Protein AF-A0A402BLG0-F1 (afdb_monomer)

Mean predicted aligned error: 9.25 Å

Solvent-accessible surface area (backbone atoms only — not comparable to full-atom values): 5885 Å² total; per-residue (Å²): 127,87,80,76,60,88,56,72,59,44,35,42,50,64,56,46,12,64,76,68,76,45,57,47,69,56,46,53,48,34,42,75,68,68,75,32,64,66,44,76,56,51,73,68,53,49,52,50,34,44,76,70,62,78,39,96,69,80,53,99,86,56,54,48,35,29,41,51,70,43,51,55,56,58,68,70,47,77,82,75,74,76,79,75,76,74,80,77,86,79,80,90,133

Foldseek 3Di:
DPPPPPCPQKAWLVRLCVLQVHDSVVSVVCVVVVLFDKDFDDPVRVVVCVVVVSDVDAPPVGIIIGGVVSSVVVNPPPPPDDPPPPPPPDDDD

Structure (mmCIF, N/CA/C/O backbone):
data_AF-A0A402BLG0-F1
#
_entry.id   AF-A0A402BLG0-F1
#
loop_
_atom_site.group_PDB
_atom_site.id
_atom_site.type_symbol
_atom_site.label_atom_id
_atom_site.label_alt_id
_atom_site.label_comp_id
_atom_site.label_asym_id
_atom_site.label_entity_id
_atom_site.label_seq_id
_atom_site.pdbx_PDB_ins_code
_atom_site.Cartn_x
_atom_site.Cartn_y
_atom_site.Cartn_z
_atom_site.occupancy
_atom_site.B_iso_or_equiv
_atom_site.auth_seq_id
_atom_site.auth_comp_id
_atom_site.auth_asym_id
_atom_site.auth_atom_id
_atom_site.pdbx_PDB_model_num
ATOM 1 N N . MET A 1 1 ? 10.008 12.615 -22.655 1.00 44.88 1 MET A N 1
ATOM 2 C CA . MET A 1 1 ? 8.749 11.880 -22.418 1.00 44.88 1 MET A CA 1
ATOM 3 C C . MET A 1 1 ? 8.314 12.216 -21.008 1.00 44.88 1 MET A C 1
ATOM 5 O O . MET A 1 1 ? 9.113 11.939 -20.121 1.00 44.88 1 MET A O 1
ATOM 9 N N . PRO A 1 2 ? 7.169 12.881 -20.767 1.00 46.84 2 PRO A N 1
ATOM 10 C CA . PRO A 1 2 ? 6.677 13.008 -19.404 1.00 46.84 2 PRO A CA 1
ATOM 11 C C . PRO A 1 2 ? 6.442 11.586 -18.898 1.00 46.84 2 PRO A C 1
ATOM 13 O O . PRO A 1 2 ? 5.624 10.847 -19.442 1.00 46.84 2 PRO A O 1
ATOM 16 N N . SER A 1 3 ? 7.267 11.175 -17.944 1.00 53.88 3 SER A N 1
ATOM 17 C CA . SER A 1 3 ? 7.190 9.911 -17.231 1.00 53.88 3 SER A CA 1
ATOM 18 C C . SER A 1 3 ? 5.855 9.886 -16.501 1.00 53.88 3 SER A C 1
ATOM 20 O O . SER A 1 3 ? 5.712 10.418 -15.404 1.00 53.88 3 SER A O 1
ATOM 22 N N . HIS A 1 4 ? 4.839 9.344 -17.167 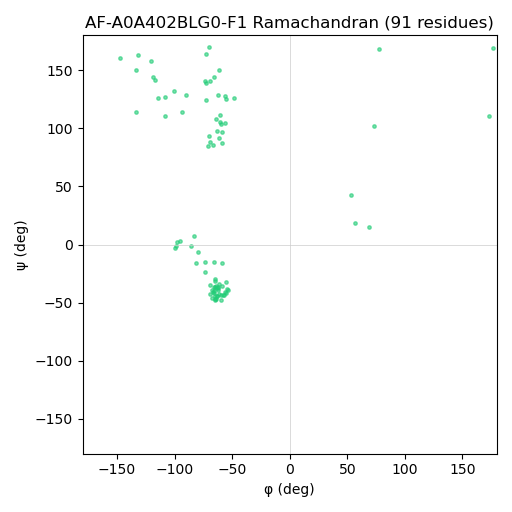1.00 61.25 4 HIS A N 1
ATOM 23 C CA . HIS A 1 4 ? 3.552 9.086 -16.554 1.00 61.25 4 HIS A CA 1
ATOM 24 C C . HIS A 1 4 ? 3.785 7.943 -15.572 1.00 61.25 4 HIS A C 1
ATOM 26 O O . HIS A 1 4 ? 3.838 6.789 -15.981 1.00 61.25 4 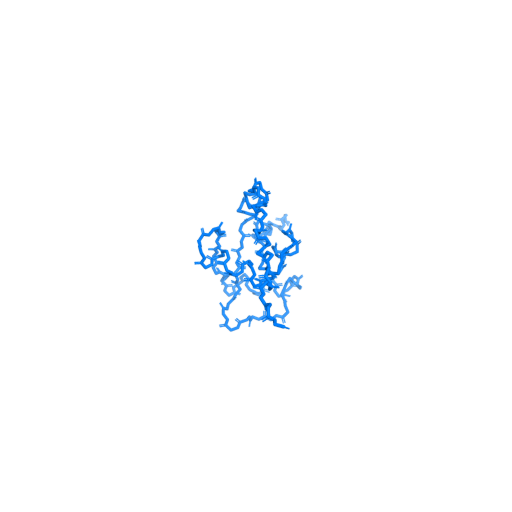HIS A O 1
ATOM 32 N N . ASP A 1 5 ? 4.058 8.278 -14.311 1.00 74.00 5 ASP A N 1
ATOM 33 C CA . ASP A 1 5 ? 4.235 7.286 -13.259 1.00 74.00 5 ASP A CA 1
ATOM 34 C C . ASP A 1 5 ? 2.894 6.553 -13.071 1.00 74.00 5 ASP A C 1
ATOM 36 O O . ASP A 1 5 ? 1.939 7.146 -12.554 1.00 74.00 5 ASP A O 1
ATOM 40 N N . PRO A 1 6 ? 2.779 5.280 -13.497 1.00 75.75 6 PRO A N 1
ATOM 41 C CA . PRO A 1 6 ? 1.527 4.533 -13.402 1.00 75.75 6 PRO A CA 1
ATOM 42 C C . PRO A 1 6 ? 1.116 4.285 -11.942 1.00 75.75 6 PRO A C 1
ATOM 44 O O . PRO A 1 6 ? -0.035 3.940 -11.665 1.00 75.75 6 PRO A O 1
ATOM 47 N N . LEU A 1 7 ? 2.040 4.483 -10.998 1.00 87.94 7 LEU A N 1
ATOM 48 C CA . LEU A 1 7 ? 1.835 4.323 -9.566 1.00 87.94 7 LEU A CA 1
ATOM 49 C C . LEU A 1 7 ? 1.553 5.645 -8.848 1.00 87.94 7 LEU A C 1
AT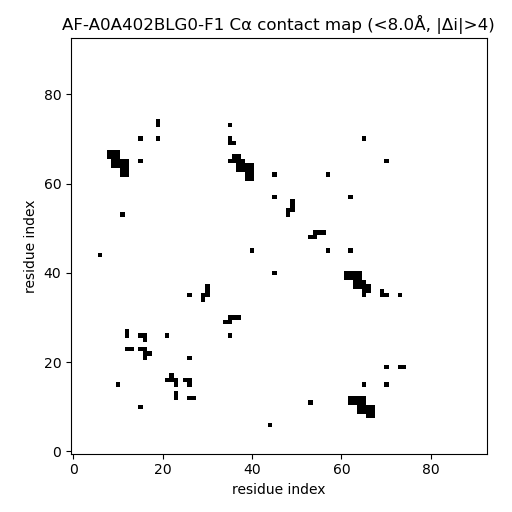OM 51 O O . LEU A 1 7 ? 1.341 5.622 -7.634 1.00 87.94 7 LEU A O 1
ATOM 55 N N . ALA A 1 8 ? 1.472 6.771 -9.565 1.00 88.06 8 ALA A N 1
ATOM 56 C CA . ALA A 1 8 ? 1.176 8.075 -8.973 1.00 88.06 8 ALA A CA 1
ATOM 57 C C . ALA A 1 8 ? -0.177 8.091 -8.243 1.00 88.06 8 ALA A C 1
ATOM 59 O O . ALA A 1 8 ? -0.311 8.717 -7.197 1.00 88.06 8 ALA A O 1
ATOM 60 N N . LEU A 1 9 ? -1.176 7.366 -8.759 1.00 91.44 9 LEU A N 1
ATOM 61 C CA . LEU A 1 9 ? -2.525 7.285 -8.178 1.00 91.44 9 LEU A CA 1
ATOM 62 C C . LEU A 1 9 ? -2.675 6.212 -7.089 1.00 91.44 9 LEU A C 1
ATOM 64 O O . LEU A 1 9 ? -3.759 6.058 -6.517 1.00 91.44 9 LEU A O 1
ATOM 68 N N . TYR A 1 10 ? -1.612 5.463 -6.800 1.00 94.75 10 TYR A N 1
ATOM 69 C CA . TYR A 1 10 ? -1.629 4.363 -5.848 1.00 94.75 10 TYR A CA 1
ATOM 70 C C . TYR A 1 10 ? -0.695 4.639 -4.679 1.00 94.75 10 TYR A C 1
ATOM 72 O O . TYR A 1 10 ? 0.413 5.138 -4.847 1.00 94.75 10 TYR A O 1
ATOM 80 N N . MET A 1 11 ? -1.128 4.253 -3.486 1.00 94.69 11 MET A N 1
ATOM 81 C CA . MET A 1 11 ? -0.333 4.291 -2.265 1.00 94.69 11 MET A CA 1
ATOM 82 C C . MET A 1 11 ? -0.186 2.880 -1.708 1.00 94.69 11 MET A C 1
ATOM 84 O O . MET A 1 11 ? -1.093 2.049 -1.794 1.00 94.69 11 MET A O 1
ATOM 88 N N . THR A 1 12 ? 0.973 2.600 -1.134 1.00 95.00 12 THR A N 1
ATOM 89 C CA . THR A 1 12 ? 1.220 1.391 -0.358 1.00 95.00 12 THR A CA 1
ATOM 90 C C . THR A 1 12 ? 0.459 1.449 0.967 1.00 95.00 12 THR A C 1
ATOM 92 O O . THR A 1 12 ? -0.081 2.483 1.371 1.00 95.00 12 THR A O 1
ATOM 95 N N . VAL A 1 13 ? 0.424 0.323 1.677 1.00 94.06 13 VAL A N 1
ATOM 96 C CA . VAL A 1 13 ? -0.170 0.243 3.021 1.00 94.06 13 VAL A CA 1
ATOM 97 C C . VAL A 1 13 ? 0.486 1.227 3.988 1.00 94.06 13 VAL A C 1
ATOM 99 O O . VAL A 1 13 ? -0.227 1.879 4.742 1.00 94.06 13 VAL A O 1
ATOM 102 N N . GLU A 1 14 ? 1.814 1.332 3.963 1.00 93.12 14 GLU A N 1
ATOM 103 C CA . GLU A 1 14 ? 2.576 2.193 4.876 1.00 93.12 14 GLU A CA 1
ATOM 104 C C . GLU A 1 14 ? 2.328 3.678 4.568 1.00 93.12 14 GLU A C 1
ATOM 106 O O . GLU A 1 14 ? 2.051 4.467 5.467 1.00 93.12 14 GLU A O 1
ATOM 111 N N . GLU A 1 15 ? 2.305 4.053 3.288 1.00 94.38 15 GLU A N 1
ATOM 112 C CA . GLU A 1 15 ? 1.978 5.425 2.880 1.00 94.38 15 GLU A CA 1
ATOM 113 C C . GLU A 1 15 ? 0.526 5.783 3.218 1.00 94.38 15 GLU A C 1
ATOM 115 O O . GLU A 1 15 ? 0.253 6.859 3.743 1.00 94.38 15 GLU A O 1
ATOM 120 N N . THR A 1 16 ? -0.415 4.863 2.984 1.00 94.44 16 THR A N 1
ATOM 121 C CA . THR A 1 16 ? -1.828 5.066 3.343 1.00 94.44 16 THR A CA 1
ATOM 122 C C . THR A 1 16 ? -2.014 5.185 4.856 1.00 94.44 16 THR A C 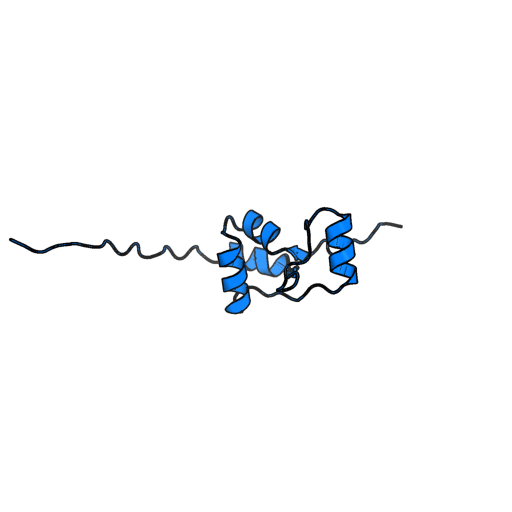1
ATOM 124 O O . THR A 1 16 ? -2.871 5.933 5.323 1.00 94.44 16 THR A O 1
ATOM 127 N N . ALA A 1 17 ? -1.225 4.441 5.633 1.00 93.56 17 ALA A N 1
ATOM 128 C CA . ALA A 1 17 ? -1.222 4.513 7.088 1.00 93.56 17 ALA A CA 1
ATOM 129 C C . ALA A 1 17 ? -0.788 5.905 7.569 1.00 93.56 17 ALA A C 1
ATOM 131 O O . ALA A 1 17 ? -1.473 6.488 8.410 1.00 93.56 17 ALA A O 1
ATOM 132 N N . GLY A 1 18 ? 0.272 6.466 6.975 1.00 93.25 18 GLY A N 1
ATOM 133 C CA . GLY A 1 18 ? 0.679 7.854 7.206 1.00 93.25 18 GLY A CA 1
ATOM 134 C C . GLY A 1 18 ? -0.416 8.854 6.825 1.00 93.25 18 GLY A C 1
ATOM 135 O O . GLY A 1 18 ? -0.792 9.695 7.634 1.00 93.25 18 GLY A O 1
ATOM 136 N N . GLU A 1 19 ? -1.001 8.697 5.637 1.00 93.06 19 GLU A N 1
ATOM 137 C CA . GLU A 1 19 ? -2.014 9.608 5.087 1.00 93.06 19 GLU A CA 1
ATOM 138 C C . GLU A 1 19 ? -3.331 9.641 5.888 1.00 93.06 19 GLU A C 1
ATOM 140 O O . GLU A 1 19 ? -4.039 10.652 5.903 1.00 93.06 19 GLU A O 1
ATOM 145 N N . LEU A 1 20 ? -3.692 8.527 6.533 1.00 90.62 20 LEU A N 1
ATOM 146 C CA . LEU A 1 20 ? -4.892 8.401 7.369 1.00 90.62 20 LEU A CA 1
ATOM 147 C C . LEU A 1 20 ? -4.610 8.539 8.871 1.00 90.62 20 LEU A C 1
ATOM 149 O O . LEU A 1 20 ? -5.556 8.459 9.659 1.00 90.62 20 LEU A O 1
ATOM 153 N N . GLU A 1 21 ? -3.349 8.729 9.267 1.00 91.56 21 GLU A N 1
ATOM 154 C CA . GLU A 1 21 ? -2.899 8.736 10.667 1.00 91.56 21 GLU A CA 1
ATOM 155 C C . GLU A 1 21 ? -3.329 7.466 11.431 1.00 91.56 21 GLU A C 1
ATOM 157 O O . GLU A 1 21 ? -3.812 7.507 12.567 1.00 91.56 21 GLU A O 1
ATOM 162 N N . LEU A 1 22 ? -3.198 6.303 10.789 1.00 91.56 22 LEU A N 1
ATOM 163 C CA . LEU A 1 22 ? -3.561 5.001 11.347 1.00 91.56 22 LEU A CA 1
ATOM 164 C C . LEU A 1 22 ? -2.353 4.070 11.385 1.00 91.56 22 LEU A C 1
ATOM 166 O O . LEU A 1 22 ? -1.414 4.204 10.614 1.00 91.56 22 LEU A O 1
ATOM 170 N N . ALA A 1 23 ? -2.399 3.055 12.248 1.00 93.25 23 ALA A N 1
ATOM 171 C CA . ALA A 1 23 ? -1.411 1.983 12.202 1.00 93.25 23 ALA A CA 1
ATOM 172 C C . ALA A 1 23 ? -1.537 1.171 10.890 1.00 93.25 23 ALA A C 1
ATOM 174 O O . ALA A 1 23 ? -2.664 0.877 10.471 1.00 93.25 23 ALA A O 1
ATOM 175 N N . PRO A 1 24 ? -0.429 0.686 10.296 1.00 92.62 24 PRO A N 1
ATOM 176 C CA . PRO A 1 24 ? -0.467 -0.176 9.109 1.00 92.62 24 PRO A CA 1
ATOM 177 C C . PRO A 1 24 ? -1.328 -1.435 9.286 1.00 92.62 24 PRO A C 1
ATOM 179 O O . PRO A 1 24 ? -1.973 -1.902 8.349 1.00 92.62 24 PRO A O 1
ATOM 182 N N . SER A 1 25 ? -1.396 -1.981 10.506 1.00 92.75 25 SER A N 1
ATOM 183 C CA . SER A 1 25 ? -2.284 -3.100 10.853 1.00 92.75 25 SER A CA 1
ATOM 184 C C . SER A 1 25 ? -3.770 -2.754 10.694 1.00 92.75 25 SER A C 1
ATOM 186 O O . SER A 1 25 ? -4.544 -3.590 10.229 1.00 92.75 25 SER A O 1
ATOM 188 N N . SER A 1 26 ? -4.170 -1.519 11.006 1.00 92.81 26 SER A N 1
ATOM 189 C CA . SER A 1 26 ? -5.535 -1.028 10.788 1.00 92.81 26 SER A CA 1
ATOM 190 C C . SER A 1 26 ? -5.860 -0.932 9.302 1.00 92.81 26 SER A C 1
ATOM 192 O O . SER A 1 26 ? -6.946 -1.335 8.898 1.00 92.81 26 SER A O 1
ATOM 194 N N . ILE A 1 27 ? -4.914 -0.472 8.478 1.00 93.88 27 ILE A N 1
ATOM 195 C CA . ILE A 1 27 ? -5.088 -0.422 7.020 1.00 93.88 27 ILE A CA 1
ATOM 196 C C . ILE A 1 27 ? -5.240 -1.834 6.446 1.00 93.88 27 ILE A C 1
ATOM 198 O O . ILE A 1 27 ? -6.193 -2.094 5.713 1.00 93.88 27 ILE A O 1
ATOM 202 N N . ARG A 1 28 ? -4.372 -2.778 6.843 1.00 92.12 28 ARG A N 1
ATOM 203 C CA . ARG A 1 28 ? -4.487 -4.196 6.444 1.00 92.12 28 ARG A CA 1
ATOM 204 C C . ARG A 1 28 ? -5.846 -4.784 6.830 1.00 92.12 28 ARG A C 1
ATOM 206 O O . ARG A 1 28 ? -6.456 -5.483 6.028 1.00 92.12 28 ARG A O 1
ATOM 213 N N . ARG A 1 29 ? -6.347 -4.456 8.024 1.00 92.75 29 ARG A N 1
ATOM 214 C CA . ARG A 1 29 ? -7.682 -4.863 8.474 1.00 92.75 29 ARG A CA 1
ATOM 215 C C . ARG A 1 29 ? -8.795 -4.240 7.627 1.00 92.75 29 ARG A C 1
ATOM 217 O O . ARG A 1 29 ? -9.707 -4.951 7.239 1.00 92.75 29 ARG A O 1
ATOM 224 N N . MET A 1 30 ? -8.722 -2.949 7.302 1.00 92.00 30 MET A N 1
ATOM 225 C CA . MET A 1 30 ? -9.717 -2.287 6.443 1.00 92.00 30 MET A CA 1
ATOM 226 C C . MET A 1 30 ? -9.760 -2.881 5.034 1.00 92.00 30 MET A C 1
ATOM 228 O O . MET A 1 30 ? -10.840 -2.998 4.464 1.00 92.00 30 MET A O 1
ATOM 232 N N . VAL A 1 31 ? -8.603 -3.263 4.491 1.00 92.19 31 VAL A N 1
ATOM 233 C CA . VAL A 1 31 ? -8.505 -3.990 3.220 1.00 92.19 31 VAL A CA 1
ATOM 234 C C . VAL A 1 31 ? -9.153 -5.371 3.332 1.00 92.19 31 VAL A C 1
ATOM 236 O O . VAL A 1 31 ? -9.957 -5.729 2.479 1.00 92.19 31 VAL A O 1
ATOM 239 N N . ALA A 1 32 ? -8.848 -6.128 4.391 1.00 90.94 32 ALA A N 1
ATOM 240 C CA . ALA A 1 32 ? -9.429 -7.452 4.619 1.00 90.94 32 ALA A CA 1
ATOM 241 C C . ALA A 1 32 ? -10.951 -7.413 4.857 1.00 90.94 32 ALA A C 1
ATOM 243 O O . ALA A 1 32 ? -11.650 -8.347 4.489 1.00 90.94 32 ALA A O 1
ATOM 244 N N . GLU A 1 33 ? -11.465 -6.332 5.449 1.00 91.75 33 GLU A N 1
ATOM 245 C CA . GLU A 1 33 ? -12.900 -6.079 5.646 1.00 91.75 33 GLU A CA 1
ATOM 246 C C . GLU A 1 33 ? -13.581 -5.455 4.406 1.00 91.75 33 GLU A C 1
ATOM 248 O O . GLU A 1 33 ? -14.718 -5.001 4.512 1.00 91.75 33 GLU A O 1
ATOM 253 N N . GLU A 1 34 ? -12.891 -5.347 3.262 1.00 89.50 34 GLU A N 1
ATOM 254 C CA . GLU A 1 34 ? -13.384 -4.716 2.018 1.00 89.50 34 GLU A CA 1
ATOM 255 C C . GLU A 1 34 ? -13.836 -3.250 2.181 1.00 89.50 34 GLU A C 1
ATOM 257 O O . GLU A 1 34 ? -14.526 -2.666 1.346 1.00 89.50 34 GLU A O 1
ATOM 262 N N . ARG A 1 35 ? -13.407 -2.593 3.262 1.00 88.88 35 ARG A N 1
ATOM 263 C CA . ARG A 1 35 ? -13.727 -1.187 3.551 1.00 88.88 35 ARG A CA 1
ATOM 264 C C . ARG A 1 35 ? -12.829 -0.218 2.800 1.00 88.88 35 ARG A C 1
ATOM 266 O O . ARG A 1 35 ? -13.145 0.973 2.763 1.00 88.88 35 ARG A O 1
ATOM 273 N N . LEU A 1 36 ? -11.716 -0.715 2.270 1.00 90.25 36 LEU A N 1
ATOM 274 C CA . LEU A 1 36 ? -10.740 0.023 1.488 1.00 90.25 36 LEU A CA 1
ATOM 275 C C . LEU A 1 36 ? -10.384 -0.802 0.248 1.00 90.25 36 LEU A C 1
ATOM 277 O O . LEU A 1 36 ? -9.799 -1.878 0.364 1.00 90.25 36 LEU A O 1
ATOM 281 N N . SER A 1 37 ? -10.747 -0.292 -0.930 1.00 90.94 37 SER A N 1
ATOM 282 C CA . SER A 1 37 ? -10.413 -0.943 -2.199 1.00 90.94 37 SER A CA 1
ATOM 283 C C . SER A 1 37 ? -8.896 -1.012 -2.370 1.00 90.94 37 SER A C 1
ATOM 285 O O . SER A 1 37 ? -8.197 -0.005 -2.227 1.00 90.94 37 SER A O 1
ATOM 287 N N . SER A 1 38 ? -8.389 -2.206 -2.665 1.00 94.38 38 SER A N 1
ATOM 288 C CA . SER A 1 38 ? -6.972 -2.434 -2.923 1.00 94.38 38 SER A CA 1
ATOM 289 C C . SER A 1 38 ? -6.770 -3.551 -3.939 1.00 94.38 38 SER A C 1
ATOM 291 O O . SER A 1 38 ? -7.643 -4.398 -4.133 1.00 94.38 38 SER A O 1
ATOM 293 N N . ARG A 1 39 ? -5.586 -3.581 -4.548 1.00 94.50 39 ARG A N 1
ATOM 294 C CA . ARG A 1 39 ? -5.121 -4.683 -5.396 1.00 94.50 39 ARG A CA 1
ATOM 295 C C . ARG A 1 39 ? -3.706 -5.098 -5.017 1.00 94.50 39 ARG A C 1
ATOM 297 O O . ARG A 1 39 ? -2.994 -4.362 -4.334 1.00 94.50 39 ARG A O 1
ATOM 304 N N . SER A 1 40 ? -3.299 -6.286 -5.446 1.00 94.12 40 SER A N 1
ATOM 305 C CA . SER A 1 40 ? -1.894 -6.693 -5.357 1.00 94.12 40 SER A CA 1
ATOM 306 C C . SER A 1 40 ? -1.067 -5.947 -6.405 1.00 94.12 40 SER A C 1
ATOM 308 O O . SER A 1 40 ? -1.531 -5.752 -7.531 1.00 94.12 40 SER A O 1
ATOM 310 N N . ALA A 1 41 ? 0.139 -5.531 -6.028 1.00 93.31 41 ALA A N 1
ATOM 311 C CA . ALA A 1 41 ? 1.132 -5.049 -6.978 1.00 93.31 41 ALA A CA 1
ATOM 312 C C . ALA A 1 41 ? 1.645 -6.215 -7.834 1.00 93.31 41 ALA A C 1
ATOM 314 O O . ALA A 1 41 ? 1.860 -7.323 -7.333 1.00 93.31 41 ALA A O 1
ATOM 315 N N . THR A 1 42 ? 1.846 -5.956 -9.118 1.00 93.00 42 THR A N 1
ATOM 316 C CA . THR A 1 42 ? 2.553 -6.864 -10.029 1.00 93.00 42 THR A CA 1
ATOM 317 C C . THR A 1 42 ? 4.063 -6.854 -9.742 1.00 93.00 42 THR A C 1
ATOM 319 O O . THR A 1 42 ? 4.552 -5.943 -9.066 1.00 93.00 42 THR A O 1
ATOM 322 N N . PRO A 1 43 ? 4.838 -7.838 -10.237 1.00 90.69 43 PRO A N 1
ATOM 323 C CA . PRO A 1 43 ? 6.294 -7.840 -10.078 1.00 90.69 43 PRO A CA 1
ATOM 324 C C . PRO A 1 43 ? 6.970 -6.568 -10.610 1.00 90.69 43 PRO A C 1
ATOM 326 O O . PRO A 1 43 ? 7.828 -6.012 -9.926 1.00 90.69 43 PRO A O 1
ATOM 329 N N . ASP A 1 44 ? 6.532 -6.066 -11.767 1.00 90.56 44 ASP A N 1
ATOM 330 C CA . ASP A 1 44 ? 7.080 -4.849 -12.380 1.00 90.56 44 ASP A CA 1
ATOM 331 C C . ASP A 1 44 ? 6.790 -3.606 -11.529 1.00 90.56 44 ASP A C 1
ATOM 333 O O . ASP A 1 44 ? 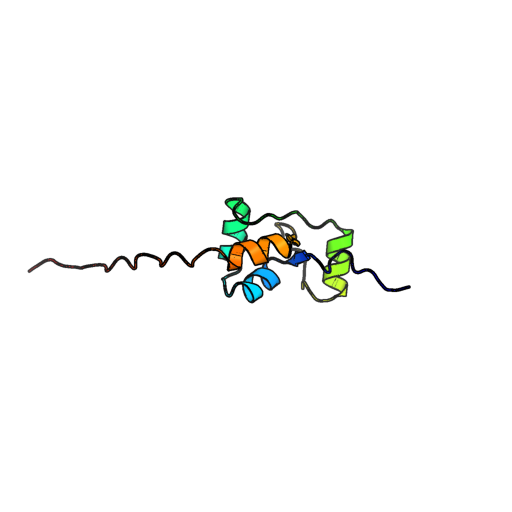7.656 -2.757 -11.320 1.00 90.56 44 ASP A O 1
ATOM 337 N N . GLU A 1 45 ? 5.589 -3.521 -10.954 1.00 93.06 45 GLU A N 1
ATOM 338 C CA . GLU A 1 45 ? 5.230 -2.443 -10.031 1.00 93.06 45 GLU A CA 1
ATOM 339 C C . GLU A 1 45 ? 6.015 -2.532 -8.721 1.00 93.06 45 GLU A C 1
ATOM 341 O O . GLU A 1 45 ? 6.455 -1.510 -8.205 1.00 93.06 45 GLU A O 1
ATOM 346 N N . CYS A 1 46 ? 6.244 -3.737 -8.191 1.00 91.88 46 CYS A N 1
ATOM 347 C CA . CYS A 1 46 ? 7.120 -3.932 -7.035 1.00 91.88 46 CYS A CA 1
ATOM 348 C C . CYS A 1 46 ? 8.548 -3.456 -7.330 1.00 91.88 46 CYS A C 1
ATOM 350 O O . CYS A 1 46 ? 9.139 -2.770 -6.496 1.00 91.88 46 CYS A O 1
ATOM 352 N N . ALA A 1 47 ? 9.088 -3.772 -8.510 1.00 90.12 47 ALA A N 1
ATOM 353 C CA . ALA A 1 47 ? 10.401 -3.297 -8.937 1.00 90.12 47 ALA A CA 1
ATOM 354 C C . ALA A 1 47 ? 10.442 -1.762 -9.031 1.00 90.12 47 ALA A C 1
ATOM 356 O O . ALA A 1 47 ? 11.381 -1.142 -8.532 1.00 90.12 47 AL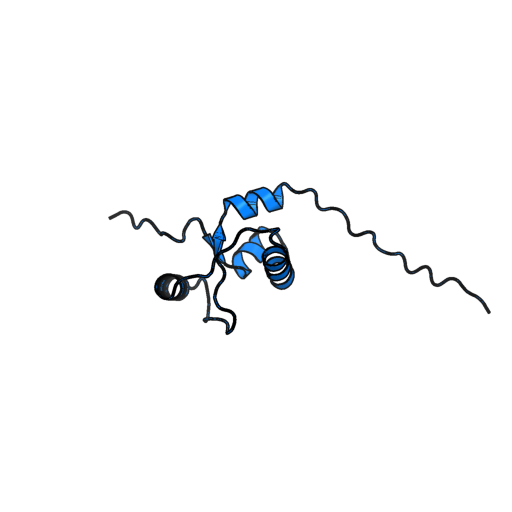A A O 1
ATOM 357 N N . ALA A 1 48 ? 9.397 -1.139 -9.582 1.00 91.31 48 ALA A N 1
ATOM 358 C CA . ALA A 1 48 ? 9.279 0.316 -9.636 1.00 91.31 48 ALA A CA 1
ATOM 359 C C . ALA A 1 48 ? 9.209 0.948 -8.231 1.00 91.31 48 ALA A C 1
ATOM 361 O O . ALA A 1 48 ? 9.905 1.923 -7.958 1.00 91.31 48 ALA A O 1
ATOM 362 N N . LEU A 1 49 ? 8.426 0.378 -7.308 1.00 92.12 49 LEU A N 1
ATOM 363 C CA . LEU A 1 49 ? 8.334 0.852 -5.919 1.00 92.12 49 LEU A CA 1
ATOM 364 C C . LEU A 1 49 ? 9.668 0.747 -5.173 1.00 92.12 49 LEU A C 1
ATOM 366 O O . LEU A 1 49 ? 9.998 1.648 -4.401 1.00 92.12 49 LEU A O 1
ATOM 370 N N . LEU A 1 50 ? 10.428 -0.328 -5.405 1.00 92.12 50 LEU A N 1
ATOM 371 C CA . LEU A 1 50 ? 11.778 -0.500 -4.861 1.00 92.12 50 LEU A CA 1
ATOM 372 C C . LEU A 1 50 ? 12.735 0.554 -5.423 1.00 92.12 50 LEU A C 1
ATOM 374 O O . LEU A 1 50 ? 13.442 1.201 -4.657 1.00 92.12 50 LEU A O 1
ATOM 378 N N . ALA A 1 51 ? 12.721 0.770 -6.742 1.00 91.19 51 ALA A N 1
ATOM 379 C CA . ALA A 1 51 ? 13.564 1.769 -7.398 1.00 91.19 51 ALA A CA 1
ATOM 380 C C . ALA A 1 51 ? 13.266 3.201 -6.917 1.00 91.19 51 ALA A C 1
ATOM 382 O O . ALA A 1 51 ? 14.179 4.014 -6.797 1.00 91.19 51 ALA A O 1
ATOM 383 N N . MET A 1 52 ? 12.004 3.499 -6.593 1.00 90.56 52 MET A N 1
ATOM 384 C CA . MET A 1 52 ? 11.582 4.779 -6.010 1.00 90.56 52 MET A CA 1
ATOM 385 C C . MET A 1 52 ? 11.850 4.894 -4.500 1.00 90.56 52 MET A C 1
ATOM 387 O O . MET A 1 52 ? 11.608 5.950 -3.921 1.00 90.56 52 MET A O 1
ATOM 391 N N . GLY A 1 53 ? 12.292 3.822 -3.833 1.00 90.50 53 GLY A N 1
ATOM 392 C CA . GLY A 1 53 ? 12.485 3.797 -2.379 1.00 90.50 53 GLY A CA 1
ATOM 393 C C . GLY A 1 53 ? 11.186 3.851 -1.566 1.00 90.50 53 GLY A C 1
ATOM 394 O O . GLY A 1 53 ? 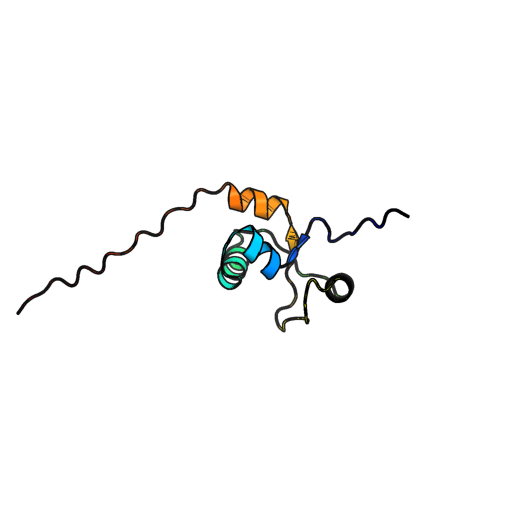11.227 4.091 -0.361 1.00 90.50 53 GLY A O 1
ATOM 395 N N . ARG A 1 54 ? 10.030 3.613 -2.199 1.00 91.62 54 ARG A N 1
ATOM 396 C CA . ARG A 1 54 ? 8.709 3.602 -1.539 1.00 91.62 54 ARG A CA 1
ATOM 397 C C . ARG A 1 54 ? 8.502 2.356 -0.678 1.00 91.62 54 ARG A C 1
ATOM 399 O O . ARG A 1 54 ? 7.699 2.366 0.249 1.00 91.62 54 ARG A O 1
ATOM 406 N N . ILE A 1 55 ? 9.231 1.280 -0.978 1.00 91.44 55 ILE A N 1
ATOM 407 C CA . ILE A 1 55 ? 9.302 0.063 -0.165 1.00 91.44 55 ILE A CA 1
ATOM 408 C C . ILE A 1 55 ? 10.765 -0.364 -0.003 1.00 91.44 55 ILE A C 1
ATOM 410 O O . ILE A 1 55 ? 11.581 -0.129 -0.888 1.00 91.44 55 ILE A O 1
ATOM 414 N N . GLN A 1 56 ? 11.096 -1.016 1.114 1.00 87.75 56 GLN A N 1
ATOM 415 C CA . GLN A 1 56 ? 12.456 -1.512 1.401 1.00 87.75 56 GLN A CA 1
ATOM 416 C C . GLN A 1 56 ? 12.637 -3.012 1.105 1.00 87.75 56 GLN A C 1
ATOM 418 O O . GLN A 1 56 ? 13.724 -3.558 1.257 1.00 87.75 56 GLN A O 1
ATOM 423 N N . GLY A 1 57 ? 11.569 -3.694 0.696 1.00 83.94 57 GLY A N 1
ATOM 424 C CA . GLY A 1 57 ? 11.553 -5.122 0.402 1.00 83.94 57 GLY A CA 1
ATOM 425 C C . GLY A 1 57 ? 10.144 -5.586 0.048 1.00 83.94 57 GLY A C 1
ATOM 426 O O . GLY A 1 57 ? 9.178 -4.841 0.228 1.00 83.94 57 GLY A O 1
ATOM 427 N N . VAL A 1 58 ? 10.018 -6.816 -0.454 1.00 78.25 58 VAL A N 1
ATOM 428 C CA . VAL A 1 58 ? 8.714 -7.427 -0.747 1.00 78.25 58 VAL A CA 1
ATOM 429 C C . VAL A 1 58 ? 8.273 -8.243 0.474 1.00 78.25 58 VAL A C 1
ATOM 431 O O . VAL A 1 58 ? 8.931 -9.230 0.806 1.00 78.25 58 VAL A O 1
ATOM 434 N N . PRO A 1 59 ? 7.184 -7.866 1.170 1.00 72.62 59 PRO A N 1
ATOM 435 C CA . PRO A 1 59 ? 6.660 -8.659 2.276 1.00 72.62 59 PRO A CA 1
ATOM 436 C C . PRO A 1 59 ? 6.224 -10.043 1.788 1.00 72.62 59 PRO A C 1
ATOM 438 O O . PRO A 1 59 ? 5.712 -10.168 0.677 1.00 72.62 59 PRO A O 1
ATOM 441 N N . GLY A 1 60 ? 6.307 -11.069 2.642 1.00 75.12 60 GLY A N 1
ATOM 442 C CA . GLY A 1 60 ? 5.825 -12.420 2.304 1.00 75.12 60 GLY A CA 1
ATOM 443 C C . GLY A 1 60 ? 4.330 -12.489 1.943 1.00 75.12 60 GLY A C 1
ATOM 444 O O . GLY A 1 60 ? 3.881 -13.456 1.343 1.00 75.12 60 GLY A O 1
ATOM 445 N N . THR A 1 61 ? 3.559 -11.448 2.270 1.00 75.44 61 THR A N 1
ATOM 446 C CA . THR A 1 61 ? 2.136 -11.290 1.923 1.00 75.44 61 THR A CA 1
ATOM 447 C C . THR A 1 61 ? 1.892 -10.466 0.650 1.00 75.44 61 THR A C 1
ATOM 449 O O . THR A 1 61 ? 0.738 -10.227 0.288 1.00 75.44 61 THR A O 1
ATOM 452 N N . GLY A 1 62 ? 2.958 -10.041 -0.035 1.00 85.75 62 GLY A N 1
ATOM 453 C CA . GLY A 1 62 ? 2.918 -9.163 -1.201 1.00 85.75 62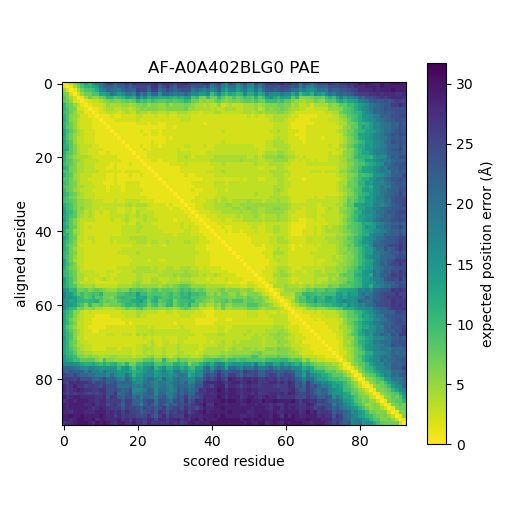 GLY A CA 1
ATOM 454 C C . GLY A 1 62 ? 2.698 -7.687 -0.853 1.00 85.75 62 GLY A C 1
ATOM 455 O O . GLY A 1 62 ? 2.348 -7.318 0.270 1.00 85.75 62 GLY A O 1
ATOM 456 N N . VAL A 1 63 ? 2.903 -6.815 -1.842 1.00 92.25 63 VAL A N 1
ATOM 457 C CA . VAL A 1 63 ? 2.644 -5.375 -1.715 1.00 92.25 63 VAL A CA 1
ATOM 458 C C . VAL A 1 63 ? 1.202 -5.090 -2.130 1.00 92.25 63 VAL A C 1
ATOM 460 O O . VAL A 1 63 ? 0.755 -5.508 -3.199 1.00 92.25 63 VAL A O 1
ATOM 463 N N . ARG A 1 64 ? 0.460 -4.377 -1.277 1.00 93.94 64 ARG A N 1
ATOM 464 C CA . ARG A 1 64 ? -0.905 -3.926 -1.575 1.00 93.94 64 ARG A CA 1
ATOM 465 C C . ARG A 1 64 ? -0.892 -2.466 -1.997 1.00 93.94 64 ARG A C 1
ATOM 467 O O . ARG A 1 64 ? -0.295 -1.635 -1.314 1.00 93.94 64 ARG A O 1
ATOM 474 N N . LEU A 1 65 ? -1.587 -2.189 -3.093 1.00 95.06 65 LEU A N 1
ATOM 475 C CA . LEU A 1 65 ? -1.778 -0.863 -3.660 1.00 95.06 65 LEU A CA 1
ATOM 476 C C . LEU A 1 65 ? -3.214 -0.411 -3.433 1.00 95.06 65 LEU A C 1
ATOM 478 O O . LEU A 1 65 ? -4.163 -1.116 -3.780 1.00 95.06 65 LEU A O 1
ATOM 482 N N . ILE A 1 66 ? -3.357 0.772 -2.853 1.00 95.31 66 ILE A N 1
ATOM 483 C CA . ILE A 1 66 ? -4.622 1.407 -2.508 1.00 95.31 66 ILE A CA 1
ATOM 484 C C . ILE A 1 66 ? -4.750 2.658 -3.369 1.00 95.31 66 ILE A C 1
ATOM 486 O O . ILE A 1 66 ? -3.854 3.497 -3.399 1.00 95.31 66 ILE A O 1
ATOM 490 N N . HIS A 1 67 ? -5.858 2.781 -4.093 1.00 94.38 67 HIS A N 1
ATOM 491 C CA . HIS A 1 67 ? -6.086 3.935 -4.958 1.00 94.38 67 HIS A CA 1
ATOM 492 C C . HIS A 1 67 ? -6.410 5.182 -4.120 1.00 94.38 67 HIS A C 1
ATOM 494 O O . HIS A 1 67 ? -7.214 5.102 -3.188 1.00 94.38 67 HIS A O 1
ATOM 500 N N . GLN A 1 68 ? -5.873 6.351 -4.481 1.00 92.06 68 GLN A N 1
ATOM 501 C CA . GLN A 1 68 ? -6.085 7.602 -3.732 1.00 92.06 68 GLN A CA 1
ATOM 502 C C . GLN A 1 68 ? -7.570 7.946 -3.518 1.00 92.06 68 GLN A C 1
ATOM 504 O O . GLN A 1 68 ? -7.961 8.348 -2.426 1.00 92.06 68 GLN A O 1
ATOM 509 N N . ASN A 1 69 ? -8.433 7.699 -4.512 1.00 91.38 69 ASN A N 1
ATOM 510 C CA . ASN A 1 69 ? -9.890 7.855 -4.362 1.00 91.38 69 ASN A CA 1
ATOM 511 C C . ASN A 1 69 ? -10.472 7.075 -3.166 1.00 91.38 69 ASN A C 1
ATOM 513 O O . ASN A 1 69 ? -11.344 7.589 -2.468 1.00 91.38 69 ASN A O 1
ATOM 517 N N . ALA A 1 70 ? -9.990 5.856 -2.896 1.00 90.06 70 ALA A N 1
ATOM 518 C CA . ALA A 1 70 ? -10.450 5.064 -1.753 1.00 90.06 70 ALA A CA 1
ATOM 519 C C . ALA A 1 70 ? -9.993 5.681 -0.420 1.00 90.06 70 ALA A C 1
ATOM 521 O O . ALA A 1 70 ? -10.732 5.662 0.564 1.00 90.0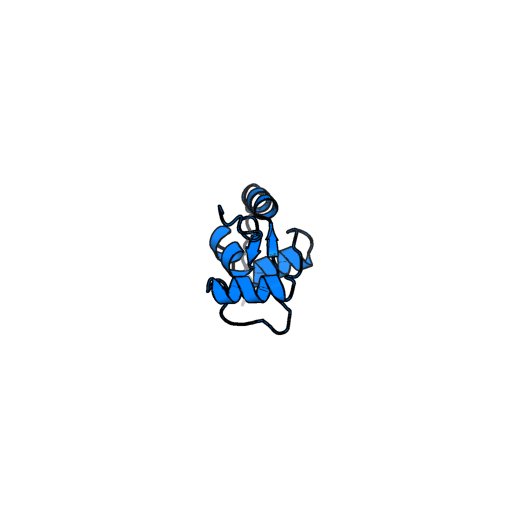6 70 ALA A O 1
ATOM 522 N N . ILE A 1 71 ? -8.801 6.281 -0.402 1.00 89.62 71 ILE A N 1
ATOM 523 C CA . ILE A 1 71 ? -8.245 6.989 0.758 1.00 89.62 71 ILE A CA 1
ATOM 524 C C . ILE A 1 71 ? -9.055 8.257 1.037 1.00 89.62 71 ILE A C 1
ATOM 526 O O . ILE A 1 71 ? -9.476 8.481 2.170 1.00 89.62 71 ILE A O 1
ATOM 530 N N . ALA A 1 72 ? -9.356 9.046 0.003 1.00 88.81 72 ALA A N 1
ATOM 531 C CA . ALA A 1 72 ? -10.198 10.235 0.117 1.00 88.81 72 ALA A CA 1
ATOM 532 C C . ALA A 1 72 ? -11.588 9.894 0.685 1.00 88.81 72 ALA A C 1
ATOM 534 O O . ALA A 1 72 ? -12.065 10.551 1.610 1.00 88.81 72 ALA A O 1
ATOM 535 N N . GLN A 1 73 ? -12.207 8.808 0.211 1.00 87.19 73 GLN A N 1
ATOM 536 C CA . GLN A 1 73 ? -13.472 8.317 0.766 1.00 87.19 73 GLN A CA 1
ATOM 537 C C . GLN A 1 73 ? -13.340 7.865 2.227 1.00 87.19 73 GLN A C 1
ATOM 539 O O . GLN A 1 73 ? -14.245 8.099 3.029 1.00 87.19 73 GLN A O 1
ATOM 544 N N . ALA A 1 74 ? -12.221 7.236 2.596 1.00 85.25 74 ALA A N 1
ATOM 545 C CA . ALA A 1 74 ? -11.962 6.832 3.974 1.00 85.25 74 ALA A CA 1
ATOM 546 C C . ALA A 1 74 ? -11.809 8.039 4.917 1.00 85.25 74 ALA A C 1
ATOM 548 O O . ALA A 1 74 ? -12.309 7.975 6.039 1.00 85.25 74 ALA A O 1
ATOM 549 N N . LYS A 1 75 ? -11.205 9.146 4.458 1.00 83.31 75 LYS A N 1
ATOM 550 C CA . LYS A 1 75 ? -11.086 10.401 5.227 1.00 83.31 75 LYS A CA 1
ATOM 551 C C . LYS A 1 75 ? -12.432 11.062 5.514 1.00 83.31 75 LYS A C 1
ATOM 553 O O . LYS A 1 75 ? -12.622 11.619 6.589 1.00 83.31 75 LYS A O 1
ATOM 558 N N . LEU A 1 76 ? -13.368 10.987 4.568 1.00 77.94 76 LEU A N 1
ATOM 559 C CA . LEU A 1 76 ? -14.704 11.576 4.709 1.00 77.94 76 LEU A CA 1
ATOM 560 C C . LEU A 1 76 ? -15.610 10.798 5.671 1.00 77.94 76 LEU A C 1
ATOM 562 O O . LEU A 1 76 ? -16.648 11.309 6.092 1.00 77.94 76 LEU A O 1
ATOM 566 N N . ARG A 1 77 ? -15.251 9.561 6.033 1.00 66.38 77 ARG A N 1
ATOM 567 C CA . ARG A 1 77 ? -16.042 8.789 6.989 1.00 66.38 77 ARG A CA 1
ATOM 568 C C . ARG A 1 77 ? -15.845 9.372 8.390 1.00 66.38 77 ARG A C 1
ATOM 570 O O . ARG A 1 77 ? -14.709 9.435 8.859 1.00 66.38 77 ARG A O 1
ATOM 577 N N . PRO A 1 78 ? -16.925 9.750 9.098 1.00 58.47 78 PRO A N 1
ATOM 578 C CA . PRO A 1 78 ? -16.803 10.264 10.453 1.00 58.47 78 PRO A CA 1
ATOM 579 C C . PRO A 1 78 ? -16.073 9.230 11.312 1.00 58.47 78 PRO A C 1
ATOM 581 O O . PRO A 1 78 ? -16.458 8.054 11.330 1.00 58.47 78 PRO A O 1
ATOM 584 N N . LYS A 1 79 ? -15.009 9.667 12.008 1.00 59.78 79 LYS A N 1
ATOM 585 C CA . LYS A 1 79 ? -14.304 8.882 13.031 1.00 59.78 79 LYS A CA 1
ATOM 586 C C . LYS A 1 79 ? -15.338 8.527 14.102 1.00 59.78 79 LYS A C 1
ATOM 588 O O . LYS A 1 79 ? -15.544 9.278 15.049 1.00 59.78 79 LYS A O 1
ATOM 593 N N . ARG A 1 80 ? -16.060 7.416 13.918 1.00 54.88 80 ARG A N 1
ATOM 594 C CA . ARG A 1 80 ? -16.997 6.884 14.910 1.00 54.88 80 ARG A CA 1
ATOM 595 C C . ARG A 1 80 ? -16.160 6.613 16.152 1.00 54.88 80 ARG A C 1
ATOM 597 O O . ARG A 1 80 ? -15.358 5.679 16.157 1.00 54.88 80 ARG A O 1
ATOM 604 N N . GLY A 1 81 ? -16.286 7.499 17.141 1.00 49.56 81 GLY A N 1
ATOM 605 C CA . GLY A 1 81 ? -15.571 7.410 18.402 1.00 49.56 81 GLY A CA 1
ATOM 606 C C . GLY A 1 81 ? -15.707 5.995 18.938 1.00 49.56 81 GLY A C 1
ATOM 607 O O . GLY A 1 81 ? -16.816 5.462 19.015 1.00 49.56 81 GLY A O 1
ATOM 608 N N . ARG A 1 82 ? -14.578 5.350 19.248 1.00 49.88 82 ARG A N 1
ATOM 609 C CA . ARG A 1 82 ? -14.626 4.104 20.009 1.00 49.88 82 ARG A CA 1
ATOM 610 C C . ARG A 1 82 ? -15.390 4.422 21.296 1.00 49.88 82 ARG A C 1
ATOM 612 O O . ARG A 1 82 ? -14.968 5.346 21.993 1.00 49.88 82 ARG A O 1
ATOM 619 N N . PRO A 1 83 ? -16.469 3.698 21.637 1.00 48.41 83 PRO A N 1
ATOM 620 C CA . PRO A 1 83 ? -16.973 3.742 22.993 1.00 48.41 83 PRO A CA 1
ATOM 621 C C . PRO A 1 83 ? -15.829 3.234 23.862 1.00 48.41 83 PRO A C 1
ATOM 623 O O . PRO A 1 83 ? -15.465 2.058 23.828 1.00 48.41 83 PRO A O 1
ATOM 626 N N . GLN A 1 84 ? -15.182 4.156 24.562 1.00 51.69 84 GLN A N 1
ATOM 627 C CA . GLN A 1 84 ? -14.240 3.829 25.607 1.00 51.69 84 GLN A CA 1
ATOM 628 C C . GLN A 1 84 ? -15.092 3.118 26.656 1.00 51.69 84 GLN A C 1
ATOM 630 O O . GLN A 1 84 ? -15.836 3.763 27.393 1.00 51.69 84 GLN A O 1
ATOM 635 N N . GLN A 1 85 ? -15.089 1.782 26.639 1.00 51.56 85 GLN A N 1
ATOM 636 C CA . GLN A 1 85 ? -15.672 0.996 27.714 1.00 51.56 85 GLN A CA 1
ATOM 637 C C . GLN A 1 85 ? -14.925 1.420 28.976 1.00 51.56 85 GLN A C 1
ATOM 639 O O . GLN A 1 85 ? -13.808 0.976 29.234 1.00 51.56 85 GLN A O 1
ATOM 644 N N . LYS A 1 86 ? -15.519 2.351 29.731 1.00 48.03 86 LYS A N 1
ATOM 645 C CA . LYS A 1 86 ? -15.166 2.583 31.123 1.00 48.03 86 LYS A CA 1
ATOM 646 C C . LYS A 1 86 ? -15.347 1.233 31.794 1.00 48.03 86 LYS A C 1
ATOM 648 O O . LYS A 1 86 ? -16.471 0.790 32.008 1.00 48.03 86 LYS A O 1
ATOM 653 N N . ILE A 1 87 ? -14.235 0.566 32.073 1.00 59.19 87 ILE A N 1
ATOM 654 C CA . ILE A 1 87 ? -14.202 -0.594 32.950 1.00 59.19 87 ILE A CA 1
ATOM 655 C C . ILE A 1 87 ? -14.542 -0.046 34.337 1.00 59.19 87 ILE A C 1
ATOM 657 O O . ILE A 1 87 ? -13.667 0.352 35.100 1.00 59.19 87 ILE A O 1
ATOM 661 N N . THR A 1 88 ? -15.830 0.064 34.650 1.00 57.12 88 THR A N 1
ATOM 662 C CA . THR A 1 88 ? -16.297 0.283 36.013 1.00 57.12 88 THR A CA 1
ATOM 663 C C . THR A 1 88 ? -16.023 -0.999 36.787 1.00 57.12 88 THR A C 1
ATOM 665 O O . THR A 1 88 ? -16.863 -1.894 36.847 1.00 57.12 88 THR A O 1
ATOM 668 N N . LYS A 1 89 ? -14.823 -1.112 37.367 1.00 52.41 89 LYS A N 1
ATOM 669 C CA . LYS A 1 89 ? -14.567 -2.047 38.467 1.00 52.41 89 LYS A CA 1
ATOM 670 C C . LYS A 1 89 ? -15.294 -1.510 39.700 1.00 52.41 89 LYS A C 1
ATOM 672 O O . LYS A 1 89 ? -14.732 -0.774 40.500 1.00 52.41 89 LYS A O 1
ATOM 677 N N . GLY A 1 90 ? -16.576 -1.839 39.803 1.00 57.50 90 GLY A N 1
ATOM 678 C CA . GLY A 1 90 ? -17.345 -1.735 41.033 1.00 57.50 90 GLY A CA 1
ATOM 679 C C . GLY A 1 90 ? -17.622 -3.134 41.570 1.00 57.50 90 GLY A C 1
ATOM 680 O O . GLY A 1 90 ? -18.382 -3.868 40.947 1.00 57.50 90 GLY A O 1
ATOM 681 N N . LYS A 1 91 ? -16.990 -3.489 42.695 1.00 57.94 91 LYS A N 1
ATOM 682 C CA . LYS A 1 91 ? -17.520 -4.309 43.807 1.00 57.94 91 LYS A CA 1
ATOM 683 C C . LYS A 1 91 ? -16.377 -4.591 44.789 1.00 57.94 91 LYS A C 1
ATOM 685 O O . LYS A 1 91 ? -15.344 -5.102 44.378 1.00 57.94 91 LYS A O 1
ATOM 690 N N . MET A 1 92 ? -16.449 -3.992 45.979 1.00 49.78 92 MET A N 1
ATOM 691 C CA . MET A 1 92 ? -16.990 -4.585 47.219 1.00 49.78 92 MET A CA 1
ATOM 692 C C . MET A 1 92 ? -16.041 -5.629 47.805 1.00 49.78 92 MET A C 1
ATOM 694 O O . MET A 1 92 ? -16.001 -6.751 47.310 1.00 49.78 92 MET A O 1
ATOM 698 N N . SER A 1 93 ? -15.307 -5.240 48.846 1.00 52.75 93 SER A N 1
ATOM 699 C CA . SER A 1 93 ? -15.477 -5.731 50.221 1.00 52.75 93 SER A CA 1
ATOM 700 C C . SER A 1 93 ? -14.546 -4.973 51.159 1.00 52.75 93 SER A C 1
ATOM 702 O O . SER A 1 93 ? -13.442 -4.604 50.705 1.00 52.75 93 SER A O 1
#

Nearest PDB structures (foldseek):
  2zhh-assembly1_A-2  TM=8.364E-01  e=2.632E-01  Escherichia coli K-12
  3eq5-assembly10_J  TM=6.309E-01  e=1.135E-01  Homo sapiens
  3eq5-assembly1_A  TM=6.242E-01  e=2.313E-01  Homo sapiens
  1sbx-assembly1_A  TM=6.619E-01  e=7.412E-01  Homo sapiens
  2mwi-assembly1_A  TM=6.120E-01  e=1.024E+00  Homo sapiens

Radius of gyration: 18.01 Å; Cα contacts (8 Å, |Δi|>4): 77; chains: 1; bounding box: 31×25×73 Å

Secondary structure (DSSP, 8-state):
-----TTTTEEEHHHHHHHHT--HHHHHHHHHTTSS-EEEPPHHHHHHHHHTTS-SS--TT--EEEEHHHHHHHHHS----------------

pLDDT: mean 81.85, std 16.01, range [44.88, 95.31]

Organism: NCBI:txid2014873

Sequence (93 aa):
MPSHDPLALYMTVEETAGELELAPSSIRRMVAEERLSSRSATPDECAALLAMGRIQGVPGTGVRLIHQNAIAQAKLRPKRGRPQQKITKGKMS